Protein AF-A0A431UZ86-F1 (afdb_monomer)

Radius of gyration: 29.63 Å; Cα contacts (8 Å, |Δi|>4): 91; chains: 1; bounding box: 85×75×50 Å

InterPro domains:
  IPR046634 Protein of unknown function DUF6746 [PF20531] (7-120)

Solvent-accessible surface area (backbone atoms only — not comparable to full-atom values): 7150 Å² total; per-residue (Å²): 140,84,84,84,82,79,84,81,82,80,80,79,82,79,79,72,82,77,79,76,70,91,75,66,74,84,81,73,79,36,58,86,32,94,44,57,57,49,8,43,51,47,33,52,55,42,49,50,55,50,52,62,58,63,75,56,85,76,48,77,66,51,53,53,48,51,56,48,40,47,35,20,36,52,38,10,51,53,35,42,52,55,50,49,56,52,40,52,53,31,46,46,45,22,52,56,16,57,77,68,69,36,65,62,49,25,49,57,28,44,54,53,31,52,62,73,46,45,58,82,73,116

Foldseek 3Di:
DDDDDDDPPDDDDPPDPDPDDPPPPDDAQADADPALLSLLVLLVVLVVVLVVCVPDDHDPVSVVVNSNSVNNNVNSVVRNVVLVVVLVVLVVQLVVCVVVVNPVSNVVSVVVSCVSCVSVVD

pLDDT: mean 87.63, std 18.11, range [41.5, 98.94]

Nearest PDB structures (foldseek):
  2dnx-assembly1_A  TM=3.200E-01  e=2.812E+00  Homo sapiens

Mean predicted aligned error: 10.45 Å

Structure (mmCIF, N/CA/C/O backbone):
data_AF-A0A431UZ86-F1
#
_entry.id   AF-A0A431UZ86-F1
#
loop_
_atom_site.group_PDB
_atom_site.id
_atom_site.type_symbol
_atom_site.label_atom_id
_atom_site.label_alt_id
_atom_site.label_comp_id
_atom_site.label_asym_id
_atom_site.label_entity_id
_atom_site.label_seq_id
_atom_site.pdbx_PDB_ins_code
_atom_site.Cartn_x
_atom_site.Cartn_y
_atom_site.Cartn_z
_atom_site.occupancy
_atom_site.B_iso_or_equiv
_atom_site.auth_seq_id
_atom_site.auth_comp_id
_atom_site.auth_asym_id
_atom_site.auth_atom_id
_atom_site.pdbx_PDB_model_num
ATOM 1 N N . MET A 1 1 ? 66.664 60.896 -10.776 1.00 41.50 1 MET A N 1
ATOM 2 C CA . MET A 1 1 ? 65.398 60.287 -10.315 1.00 41.50 1 MET A CA 1
ATOM 3 C C . MET A 1 1 ? 65.069 59.148 -11.263 1.00 41.50 1 MET A C 1
ATOM 5 O O . MET A 1 1 ? 64.779 59.420 -12.417 1.00 41.50 1 MET A O 1
ATOM 9 N N . ILE A 1 2 ? 65.228 57.896 -10.829 1.00 46.00 2 ILE A N 1
ATOM 10 C CA . ILE A 1 2 ? 64.882 56.708 -11.625 1.00 46.00 2 ILE A CA 1
ATOM 11 C C . ILE A 1 2 ? 63.628 56.114 -10.983 1.00 46.00 2 ILE A C 1
ATOM 13 O O . ILE A 1 2 ? 63.666 55.666 -9.838 1.00 46.00 2 ILE A O 1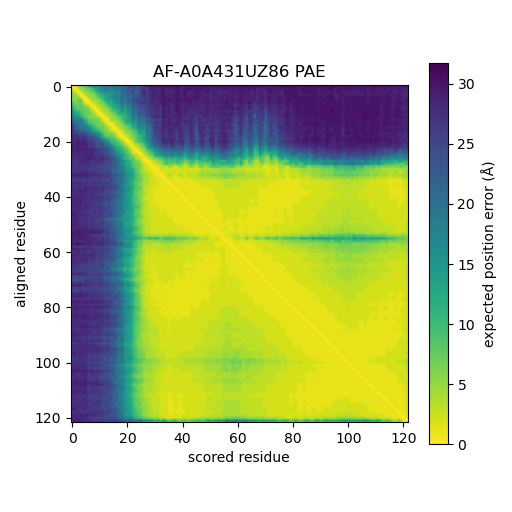
ATOM 17 N N . GLN A 1 3 ? 62.514 56.203 -11.705 1.00 45.75 3 GLN A N 1
ATOM 18 C CA . GLN A 1 3 ? 61.190 55.738 -11.303 1.00 45.75 3 GLN A CA 1
ATOM 19 C C . GLN A 1 3 ? 61.196 54.200 -11.230 1.00 45.75 3 GLN A C 1
ATOM 21 O O . GLN A 1 3 ? 61.392 53.533 -12.245 1.00 45.75 3 GLN A O 1
ATOM 26 N N . ARG A 1 4 ? 60.992 53.619 -10.042 1.00 50.22 4 ARG A N 1
ATOM 27 C CA . ARG A 1 4 ? 60.731 52.178 -9.895 1.00 50.22 4 ARG A CA 1
ATOM 28 C C . ARG A 1 4 ? 59.277 51.907 -10.284 1.00 50.22 4 ARG A C 1
ATOM 30 O O . ARG A 1 4 ? 58.375 52.301 -9.552 1.00 50.22 4 ARG A O 1
ATOM 37 N N . LEU A 1 5 ? 59.052 51.245 -11.417 1.00 49.16 5 LEU A N 1
ATOM 38 C CA . LEU A 1 5 ? 57.744 50.698 -11.783 1.00 49.16 5 LEU A CA 1
ATOM 39 C C . LEU A 1 5 ? 57.675 49.243 -11.305 1.00 49.16 5 LEU A C 1
ATOM 41 O O . LEU A 1 5 ? 58.409 48.384 -11.787 1.00 49.16 5 LEU A O 1
ATOM 45 N N . LEU A 1 6 ? 56.820 48.995 -10.315 1.00 56.94 6 LEU A N 1
ATOM 46 C CA . LEU A 1 6 ? 56.446 47.670 -9.827 1.00 56.94 6 LEU A CA 1
ATOM 47 C C . LEU A 1 6 ? 55.323 47.134 -10.740 1.00 56.94 6 LEU A C 1
ATOM 49 O O . LEU A 1 6 ? 54.310 47.826 -10.863 1.00 56.94 6 LEU A O 1
ATOM 53 N N . PRO A 1 7 ? 55.431 45.956 -11.382 1.00 54.75 7 PRO A N 1
ATOM 54 C CA . PRO A 1 7 ? 54.290 45.388 -12.081 1.00 54.75 7 PRO A CA 1
ATOM 55 C C . PRO A 1 7 ? 53.371 44.709 -11.059 1.00 54.75 7 PRO A C 1
ATOM 57 O O . PRO A 1 7 ? 53.726 43.707 -10.439 1.00 54.75 7 PRO A O 1
ATOM 60 N N . LEU A 1 8 ? 52.183 45.283 -10.872 1.00 53.69 8 LEU A N 1
ATOM 61 C CA . LEU A 1 8 ? 51.065 44.651 -10.180 1.00 53.69 8 LEU A CA 1
ATOM 62 C C . LEU A 1 8 ? 50.516 43.550 -11.103 1.00 53.69 8 LEU A C 1
ATOM 64 O O . LEU A 1 8 ? 49.862 43.841 -12.103 1.00 53.69 8 LEU A O 1
ATOM 68 N N . LEU A 1 9 ? 50.833 42.289 -10.809 1.00 52.12 9 LEU A N 1
ATOM 69 C CA . LEU A 1 9 ? 50.309 41.136 -11.540 1.00 52.12 9 LEU A CA 1
ATOM 70 C C . LEU A 1 9 ? 48.864 40.876 -11.076 1.00 52.12 9 LEU A C 1
ATOM 72 O O . LEU A 1 9 ? 48.639 40.236 -10.051 1.00 52.12 9 LEU A O 1
ATOM 76 N N . LEU A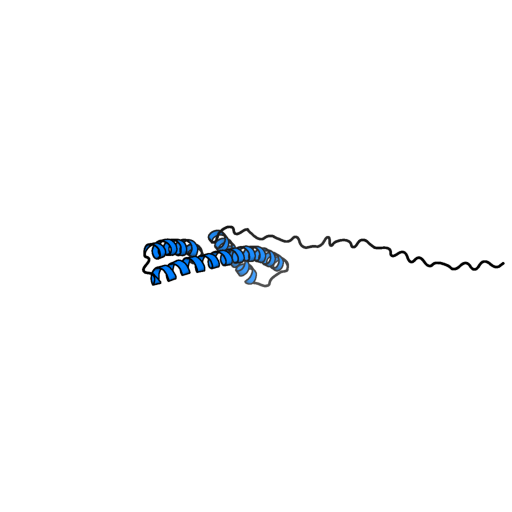 1 10 ? 47.881 41.414 -11.799 1.00 56.62 10 LEU A N 1
ATOM 77 C CA . LEU A 1 10 ? 46.464 41.131 -11.572 1.00 56.62 10 LEU A CA 1
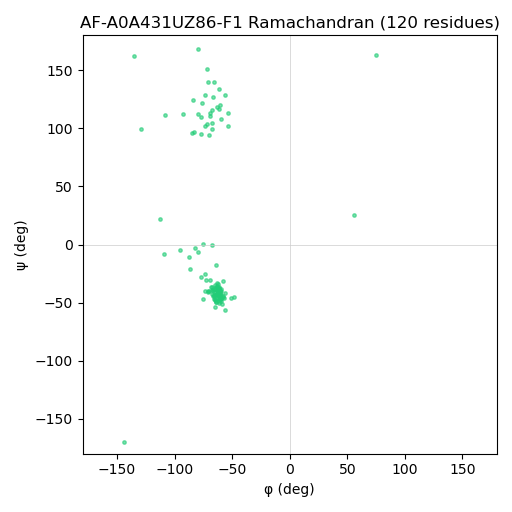ATOM 78 C C . LEU A 1 10 ? 46.092 39.848 -12.332 1.00 56.62 10 LEU A C 1
ATOM 80 O O . LEU A 1 10 ? 45.836 39.881 -13.534 1.00 56.62 10 LEU A O 1
ATOM 84 N N . AL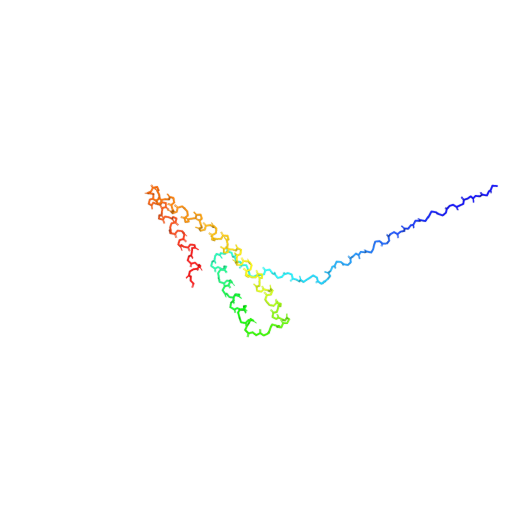A A 1 11 ? 46.105 38.707 -11.642 1.00 57.50 11 ALA A N 1
ATOM 85 C CA . ALA A 1 11 ? 45.601 37.449 -12.185 1.00 57.50 11 ALA A CA 1
ATOM 86 C C . ALA A 1 11 ? 44.064 37.492 -12.214 1.00 57.50 11 ALA A C 1
ATOM 88 O O . ALA A 1 11 ? 43.407 37.346 -11.184 1.00 57.50 11 ALA A O 1
ATOM 89 N N . GLY A 1 12 ? 43.491 37.734 -13.393 1.00 55.66 12 GLY A N 1
ATOM 90 C CA . GLY A 1 12 ? 42.059 37.575 -13.626 1.00 55.66 12 GLY A CA 1
ATOM 91 C C . GLY A 1 12 ? 41.688 36.094 -13.585 1.00 55.66 12 GLY A C 1
ATOM 92 O O . GLY A 1 12 ? 42.070 35.338 -14.475 1.00 55.66 12 GLY A O 1
ATOM 93 N N . LEU A 1 13 ? 40.948 35.679 -12.556 1.00 58.50 13 LEU A N 1
ATOM 94 C CA . LEU A 1 13 ? 40.232 34.407 -12.566 1.00 58.50 13 LEU A CA 1
ATOM 95 C C . LEU A 1 13 ? 39.120 34.500 -13.615 1.00 58.50 13 LEU A C 1
ATOM 97 O O . LEU A 1 13 ? 38.102 35.157 -13.407 1.00 58.50 13 LEU A O 1
ATOM 101 N N . LEU A 1 14 ? 39.337 33.859 -14.760 1.00 55.19 14 LEU A N 1
ATOM 102 C CA . LEU A 1 14 ? 38.281 33.554 -15.716 1.00 55.19 14 LEU A CA 1
ATOM 103 C C . LEU A 1 14 ? 37.390 32.475 -15.089 1.00 55.19 14 LEU A C 1
ATOM 105 O O . LEU A 1 14 ? 37.700 31.289 -15.163 1.00 55.19 14 LEU A O 1
ATOM 109 N N . SER A 1 15 ? 36.304 32.887 -14.438 1.00 59.03 15 SER A N 1
ATOM 110 C CA . SER A 1 15 ? 35.233 31.977 -14.033 1.00 59.03 15 SER A CA 1
ATOM 111 C C . SER A 1 15 ? 34.536 31.462 -15.291 1.00 59.03 15 SER A C 1
ATOM 113 O O . SER A 1 15 ? 33.724 32.165 -15.890 1.00 59.03 15 SER A O 1
ATOM 115 N N . THR A 1 16 ? 34.875 30.251 -15.727 1.00 60.62 16 THR A N 1
ATOM 116 C CA . THR A 1 16 ? 34.104 29.552 -16.757 1.00 60.62 16 THR A CA 1
ATOM 117 C C . THR A 1 16 ? 32.731 29.210 -16.176 1.00 60.62 16 THR A C 1
ATOM 119 O O . THR A 1 16 ? 32.691 28.597 -15.105 1.00 60.62 16 THR A O 1
ATOM 122 N N . PRO A 1 17 ? 31.607 29.575 -16.821 1.00 56.97 17 PRO A N 1
ATOM 123 C CA . PRO A 1 17 ? 30.315 29.052 -16.408 1.00 56.97 17 PRO A CA 1
ATOM 124 C C . PRO A 1 17 ? 30.361 27.531 -16.567 1.00 56.97 17 PRO A C 1
ATOM 126 O O . PRO A 1 17 ? 30.635 27.022 -17.653 1.00 56.97 17 PRO A O 1
ATOM 129 N N . ALA A 1 18 ? 30.165 26.812 -15.464 1.00 55.00 18 ALA A N 1
ATOM 130 C CA . ALA A 1 18 ? 29.920 25.383 -15.513 1.00 55.00 18 ALA A CA 1
ATOM 131 C C . ALA A 1 18 ? 28.628 25.178 -16.313 1.00 55.00 18 ALA A C 1
ATOM 133 O O . ALA A 1 18 ? 27.575 25.687 -15.926 1.00 55.00 18 ALA A O 1
ATOM 134 N N . LEU A 1 19 ? 28.734 24.498 -17.454 1.00 53.66 19 LEU A N 1
ATOM 135 C CA . LEU A 1 19 ? 27.584 23.990 -18.188 1.00 53.66 19 LEU A CA 1
ATOM 136 C C . LEU A 1 19 ? 26.862 23.032 -17.236 1.00 53.66 19 LEU A C 1
ATOM 138 O O . LEU A 1 19 ? 27.408 21.988 -16.881 1.00 53.66 19 LEU A O 1
ATOM 142 N N . ALA A 1 20 ? 25.700 23.451 -16.738 1.00 54.09 20 ALA A N 1
ATOM 143 C CA . ALA A 1 20 ? 24.813 22.571 -16.000 1.00 54.09 20 ALA A CA 1
ATOM 144 C C . ALA A 1 20 ? 24.382 21.438 -16.940 1.00 54.09 20 ALA A C 1
ATOM 146 O O . ALA A 1 20 ? 24.082 21.668 -18.108 1.00 54.09 20 ALA A O 1
ATOM 147 N N . ASP A 1 21 ? 24.452 20.231 -16.403 1.00 48.97 21 ASP A N 1
ATOM 148 C CA . ASP A 1 21 ? 24.356 18.937 -17.061 1.00 48.97 21 ASP A CA 1
ATOM 149 C C . ASP A 1 21 ? 23.088 18.780 -17.925 1.00 48.97 21 ASP A C 1
ATOM 151 O O . ASP A 1 21 ? 21.999 18.532 -17.413 1.00 48.97 21 ASP A O 1
ATOM 155 N N . GLU A 1 22 ? 23.228 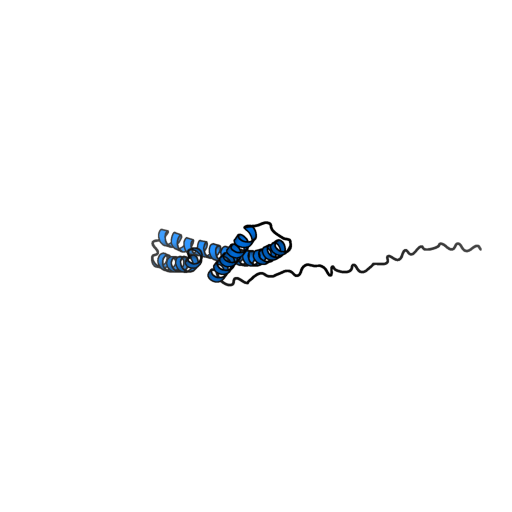18.906 -19.249 1.00 50.78 22 GLU A N 1
ATOM 156 C CA . GLU A 1 22 ? 22.174 18.609 -20.236 1.00 50.78 22 GLU A CA 1
ATOM 157 C C . GLU A 1 22 ? 21.828 17.103 -20.307 1.00 50.78 22 GLU A C 1
ATOM 159 O O . GLU A 1 22 ? 20.944 16.718 -21.068 1.00 50.78 22 GLU A O 1
ATOM 164 N N . ASN A 1 23 ? 22.495 16.247 -19.515 1.00 52.31 23 ASN A N 1
ATOM 165 C CA . ASN A 1 23 ? 22.258 14.802 -19.451 1.00 52.31 23 ASN A CA 1
ATOM 166 C C . ASN A 1 23 ? 21.670 14.343 -18.113 1.00 52.31 23 ASN A C 1
ATOM 168 O O . ASN A 1 23 ? 21.811 13.166 -17.774 1.00 52.31 23 ASN A O 1
ATOM 172 N N . GLN A 1 24 ? 21.028 15.222 -17.333 1.00 53.44 24 GLN A N 1
ATOM 173 C CA . GLN A 1 24 ? 20.289 14.734 -16.173 1.00 53.44 24 GLN A CA 1
ATOM 174 C C . GLN A 1 24 ? 19.151 13.828 -16.677 1.00 53.44 24 GLN A C 1
ATOM 176 O O . GLN A 1 24 ? 18.306 14.305 -17.439 1.00 53.44 24 GLN A O 1
ATOM 181 N N . PRO A 1 25 ? 19.132 12.531 -16.316 1.00 58.94 25 PRO A N 1
ATOM 182 C CA . PRO A 1 25 ? 18.069 11.635 -16.745 1.00 58.94 25 PRO A CA 1
ATOM 183 C C . PRO A 1 25 ? 16.724 12.218 -16.308 1.00 58.94 25 PRO A C 1
ATOM 185 O O . PRO A 1 25 ? 16.568 12.592 -15.145 1.00 58.94 25 PRO A O 1
ATOM 188 N N . GLU A 1 26 ? 15.770 12.324 -17.234 1.00 62.81 26 GLU A N 1
ATOM 189 C CA . GLU A 1 26 ? 14.400 12.729 -16.914 1.00 62.81 26 GLU A CA 1
ATOM 190 C C . GLU A 1 26 ? 13.865 11.810 -15.804 1.00 62.81 26 GLU A C 1
ATOM 192 O O . GLU A 1 26 ? 13.709 10.603 -16.001 1.00 62.81 26 GLU A O 1
ATOM 197 N N . HIS A 1 27 ? 13.624 12.364 -14.614 1.00 72.25 27 HIS A N 1
ATOM 198 C CA . HIS A 1 27 ? 13.096 11.597 -13.491 1.00 72.25 27 HIS A CA 1
ATOM 199 C C . HIS A 1 27 ? 11.647 11.197 -13.783 1.00 72.25 27 HIS A C 1
ATOM 201 O O . HIS A 1 27 ? 10.747 12.037 -13.832 1.00 72.25 27 HIS A O 1
ATOM 207 N N . PHE A 1 28 ? 11.409 9.899 -13.956 1.00 79.50 28 PHE A N 1
ATOM 208 C CA . PHE A 1 28 ? 10.060 9.357 -14.050 1.00 79.50 28 PHE A CA 1
ATOM 209 C C . PHE A 1 28 ? 9.368 9.423 -12.678 1.00 79.50 28 PHE A C 1
ATOM 211 O O . PHE A 1 28 ? 9.995 9.177 -11.656 1.00 79.50 28 PHE A O 1
ATOM 218 N N . SER A 1 29 ? 8.078 9.769 -12.629 1.00 85.44 29 SER A N 1
ATOM 219 C CA . SER A 1 29 ? 7.366 9.978 -11.351 1.00 85.44 29 SER A CA 1
ATOM 220 C C . SER A 1 29 ? 6.585 8.763 -10.833 1.00 85.44 29 SER A C 1
ATOM 222 O O . SER A 1 29 ? 6.037 8.837 -9.738 1.00 85.44 29 SER A O 1
ATOM 224 N N . GLY A 1 30 ? 6.504 7.660 -11.585 1.00 88.69 30 GLY A N 1
ATOM 225 C CA . GLY A 1 30 ? 5.657 6.516 -11.216 1.00 88.69 30 GLY A CA 1
ATOM 226 C C . GLY A 1 30 ? 4.162 6.763 -11.453 1.00 88.69 30 GLY A C 1
ATOM 227 O O . GLY A 1 30 ? 3.722 7.906 -11.601 1.00 88.69 30 GLY A O 1
ATOM 228 N N . LYS A 1 31 ? 3.345 5.699 -11.478 1.00 92.75 31 LYS A N 1
ATOM 229 C CA . LYS A 1 31 ? 1.882 5.864 -11.357 1.00 92.75 31 LYS A CA 1
ATOM 230 C C . LYS A 1 31 ? 1.555 6.409 -9.950 1.00 92.75 31 LYS A C 1
ATOM 232 O O . LYS A 1 31 ? 2.190 5.983 -8.981 1.00 92.75 31 LYS A O 1
ATOM 237 N N . PRO A 1 32 ? 0.601 7.345 -9.802 1.00 93.19 32 PRO A N 1
ATOM 238 C CA . PRO A 1 32 ? 0.147 7.791 -8.487 1.00 93.19 32 PRO A CA 1
ATOM 239 C C . PRO A 1 32 ? -0.698 6.708 -7.797 1.00 93.19 32 PRO A C 1
ATOM 241 O O . PRO A 1 32 ? -1.393 5.945 -8.465 1.00 93.19 32 PRO A O 1
ATOM 244 N N . ALA A 1 33 ? -0.675 6.681 -6.463 1.00 94.88 33 ALA A N 1
ATOM 245 C CA . ALA A 1 33 ? -1.527 5.831 -5.630 1.00 94.88 33 ALA A CA 1
ATOM 246 C C . ALA A 1 33 ? -2.211 6.688 -4.549 1.00 94.88 33 ALA A C 1
ATOM 248 O O . ALA A 1 33 ? -1.592 7.073 -3.552 1.00 94.88 33 ALA A O 1
ATOM 249 N N . GLY A 1 34 ? -3.471 7.062 -4.779 1.00 94.50 34 GLY A N 1
ATOM 250 C CA . GLY A 1 34 ? -4.248 7.927 -3.889 1.00 94.50 34 GLY A CA 1
ATOM 251 C C . GLY A 1 34 ? -4.974 7.174 -2.777 1.00 94.50 34 GLY A C 1
ATOM 252 O O . GLY A 1 34 ? -5.287 7.776 -1.755 1.00 94.50 34 GLY A O 1
ATOM 253 N N . THR A 1 35 ? -5.204 5.874 -2.961 1.00 97.06 35 THR A N 1
ATOM 254 C CA . THR A 1 35 ? -5.914 4.995 -2.019 1.00 97.06 35 THR A CA 1
ATOM 255 C C . THR A 1 35 ? -5.185 3.663 -1.847 1.00 97.06 35 THR A C 1
ATOM 257 O O . THR A 1 35 ? -4.395 3.280 -2.714 1.00 97.06 35 THR A O 1
ATOM 260 N N . MET A 1 36 ? -5.486 2.918 -0.775 1.00 97.56 36 MET A N 1
ATOM 261 C CA . MET A 1 36 ? -5.000 1.540 -0.601 1.00 97.56 36 MET A CA 1
ATOM 262 C C . MET A 1 36 ? -5.282 0.654 -1.829 1.00 97.56 36 MET A C 1
ATOM 264 O O . MET A 1 36 ? -4.384 -0.034 -2.303 1.00 97.56 36 MET A O 1
ATOM 268 N N . SER A 1 37 ? -6.501 0.690 -2.382 1.00 97.56 37 SER A N 1
ATOM 269 C CA . SER A 1 37 ? -6.876 -0.159 -3.525 1.00 97.56 37 SER A CA 1
ATOM 270 C C . SER A 1 37 ? -6.071 0.171 -4.786 1.00 97.56 37 SER A C 1
ATOM 272 O O . SER A 1 37 ? -5.556 -0.733 -5.440 1.00 97.56 37 SER A O 1
ATOM 274 N N . GLU A 1 38 ? -5.876 1.459 -5.087 1.00 98.00 38 GLU A N 1
ATOM 275 C CA . GLU A 1 38 ? -5.002 1.880 -6.190 1.00 98.00 38 GLU A CA 1
ATOM 276 C C . GLU A 1 38 ? -3.545 1.472 -5.950 1.00 98.00 38 GLU A C 1
ATOM 278 O O . GLU A 1 38 ? -2.856 1.067 -6.883 1.00 98.00 38 GLU A O 1
ATOM 283 N N . ALA A 1 39 ? -3.063 1.567 -4.709 1.00 98.19 39 ALA A N 1
ATOM 284 C CA . ALA A 1 39 ? -1.702 1.184 -4.362 1.00 98.19 39 ALA A CA 1
ATOM 285 C C . ALA A 1 39 ? -1.463 -0.316 -4.558 1.00 98.19 39 ALA A C 1
ATOM 287 O O . ALA A 1 39 ? -0.487 -0.697 -5.201 1.00 98.19 39 ALA A O 1
ATOM 288 N N . VAL A 1 40 ? -2.370 -1.162 -4.063 1.00 98.25 40 VAL A N 1
ATOM 289 C CA . VAL A 1 40 ? -2.287 -2.616 -4.242 1.00 98.25 40 VAL A CA 1
ATOM 290 C C . VAL A 1 40 ? -2.389 -2.988 -5.719 1.00 98.25 40 VAL A C 1
ATOM 292 O O . VAL A 1 40 ? -1.568 -3.771 -6.194 1.00 98.25 40 VAL A O 1
ATOM 295 N N . ALA A 1 41 ? -3.311 -2.382 -6.472 1.00 97.81 41 ALA A N 1
ATOM 296 C CA . ALA A 1 41 ? -3.429 -2.616 -7.910 1.00 97.81 41 ALA A CA 1
ATOM 297 C C . ALA A 1 41 ? -2.140 -2.234 -8.659 1.00 97.81 41 ALA A C 1
ATOM 299 O O . ALA A 1 41 ? -1.591 -3.049 -9.400 1.00 97.81 41 ALA A O 1
ATOM 300 N N . ASN A 1 42 ? -1.599 -1.038 -8.401 1.00 97.88 42 ASN A N 1
ATOM 301 C CA . ASN A 1 42 ? -0.346 -0.578 -9.001 1.00 97.88 42 ASN A CA 1
ATOM 302 C C . ASN A 1 42 ? 0.831 -1.502 -8.656 1.00 97.88 42 ASN A C 1
ATOM 304 O O . ASN A 1 42 ? 1.640 -1.808 -9.532 1.00 97.88 42 ASN A O 1
ATOM 308 N N . ALA A 1 43 ? 0.941 -1.937 -7.396 1.00 97.62 43 ALA A N 1
ATOM 309 C CA . ALA A 1 43 ? 1.986 -2.859 -6.963 1.00 97.62 43 ALA A CA 1
ATOM 310 C C . ALA A 1 43 ? 1.830 -4.232 -7.626 1.00 97.62 43 ALA A C 1
ATOM 312 O O . ALA A 1 43 ? 2.817 -4.798 -8.083 1.00 97.62 43 ALA A O 1
ATOM 313 N N . SER A 1 44 ? 0.607 -4.759 -7.708 1.00 97.81 44 SER A N 1
ATOM 314 C CA 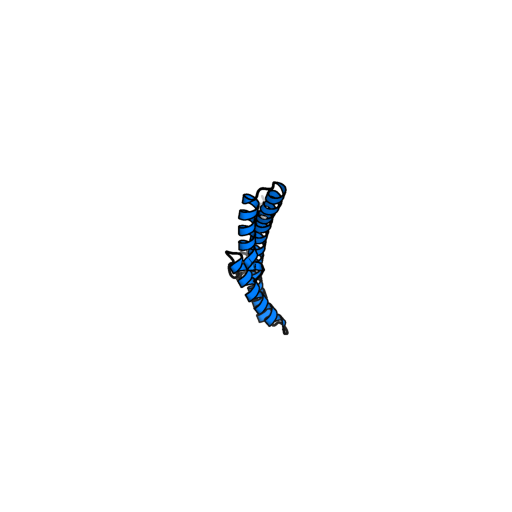. SER A 1 44 ? 0.323 -6.046 -8.344 1.00 97.81 44 SER A CA 1
ATOM 315 C C . SER A 1 44 ? 0.688 -6.034 -9.829 1.00 97.81 44 SER A C 1
ATOM 317 O O . SER A 1 44 ? 1.413 -6.919 -10.280 1.00 97.81 44 SER A O 1
ATOM 319 N N . GLU A 1 45 ? 0.235 -5.024 -10.579 1.00 97.94 45 GLU A N 1
ATOM 320 C CA . GLU A 1 45 ? 0.567 -4.861 -12.002 1.00 97.94 45 GLU A CA 1
ATOM 321 C C . GLU A 1 45 ? 2.083 -4.743 -12.208 1.00 97.94 45 GLU A C 1
ATOM 323 O O . GLU A 1 45 ? 2.670 -5.500 -12.980 1.00 97.94 45 GLU A O 1
ATOM 328 N N . ALA A 1 46 ? 2.742 -3.850 -11.461 1.00 97.62 46 ALA A N 1
ATOM 329 C CA . ALA A 1 46 ? 4.178 -3.629 -11.601 1.00 97.62 46 ALA A CA 1
ATOM 330 C C . ALA A 1 46 ? 5.011 -4.860 -11.203 1.00 97.62 46 ALA A C 1
ATOM 332 O O . ALA A 1 46 ? 6.037 -5.127 -11.824 1.00 97.62 46 ALA A O 1
ATOM 333 N N . ASN A 1 47 ? 4.575 -5.629 -10.200 1.00 98.00 47 ASN A N 1
ATOM 334 C CA . ASN A 1 47 ? 5.236 -6.875 -9.808 1.00 98.00 47 ASN A CA 1
ATOM 335 C C . ASN A 1 47 ? 5.097 -7.963 -10.875 1.00 98.00 47 ASN A C 1
ATOM 337 O O . ASN A 1 47 ? 6.037 -8.732 -11.067 1.00 98.00 47 ASN A O 1
ATOM 341 N N . GLN A 1 48 ? 3.954 -8.037 -11.565 1.00 98.25 48 GLN A N 1
ATOM 342 C CA . GLN A 1 48 ? 3.793 -8.958 -12.686 1.00 98.25 48 GLN A CA 1
ATOM 343 C C . GLN A 1 48 ? 4.760 -8.595 -13.821 1.00 98.25 48 GLN A C 1
ATOM 345 O O . GLN A 1 48 ? 5.506 -9.458 -14.277 1.00 98.25 48 GLN A O 1
ATOM 350 N N . GLU A 1 49 ? 4.801 -7.322 -14.221 1.00 97.81 49 GLU A N 1
ATOM 351 C CA . GLU A 1 49 ? 5.714 -6.844 -15.268 1.00 97.81 49 GLU A CA 1
ATOM 352 C C . GLU A 1 49 ? 7.186 -7.060 -14.875 1.00 97.81 49 GLU A C 1
ATOM 354 O O . GLU A 1 49 ? 7.986 -7.546 -15.674 1.00 97.81 49 GLU A O 1
ATOM 359 N N . LEU A 1 50 ? 7.545 -6.785 -13.616 1.00 98.38 50 LEU A N 1
ATOM 360 C CA . LEU A 1 50 ? 8.882 -7.065 -13.096 1.00 98.38 50 LEU A CA 1
ATOM 361 C C . LEU A 1 50 ? 9.213 -8.562 -13.172 1.00 98.38 50 LEU A C 1
ATOM 363 O O . LEU A 1 50 ? 10.314 -8.918 -13.580 1.00 98.38 50 LEU A O 1
ATOM 367 N N . ALA A 1 51 ? 8.288 -9.441 -12.784 1.00 98.31 51 ALA A N 1
ATOM 368 C CA . ALA A 1 51 ? 8.510 -10.883 -12.832 1.00 98.31 51 ALA A CA 1
ATOM 369 C C . ALA A 1 51 ? 8.739 -11.382 -14.268 1.00 98.31 51 ALA A C 1
ATOM 371 O O . ALA A 1 51 ? 9.612 -12.220 -14.480 1.00 98.31 51 ALA A O 1
ATOM 372 N N . GLU A 1 52 ? 8.003 -10.842 -15.241 1.00 97.94 52 GLU A N 1
ATOM 373 C CA . GLU A 1 52 ? 8.178 -11.154 -16.664 1.00 97.94 52 GLU A CA 1
ATOM 374 C C . GLU A 1 52 ? 9.559 -10.714 -17.178 1.00 97.94 52 GLU A C 1
ATOM 376 O O . GLU A 1 52 ? 10.237 -11.492 -17.850 1.00 97.94 52 GLU A O 1
ATOM 381 N N . LEU A 1 53 ? 10.021 -9.512 -16.811 1.00 97.88 53 LEU A N 1
ATOM 382 C CA . LEU A 1 53 ? 11.360 -9.023 -17.174 1.00 97.88 53 LEU A CA 1
ATOM 383 C C . LEU A 1 53 ? 12.481 -9.887 -16.575 1.00 97.88 53 LEU A C 1
ATOM 385 O O . LEU A 1 53 ? 13.533 -10.061 -17.189 1.00 97.88 53 LEU A O 1
ATOM 389 N N . LEU A 1 54 ? 12.265 -10.443 -15.382 1.00 97.94 54 LEU A N 1
ATOM 390 C CA . LEU A 1 54 ? 13.254 -11.258 -14.673 1.00 97.94 54 LEU A CA 1
ATOM 391 C C . LEU A 1 54 ? 13.349 -12.715 -15.165 1.00 97.94 54 LEU A C 1
ATOM 393 O O . LEU A 1 54 ? 14.254 -13.426 -14.725 1.00 97.94 54 LEU A O 1
ATOM 397 N N . ASP A 1 55 ? 12.473 -13.173 -16.066 1.00 96.25 55 ASP A N 1
ATOM 398 C CA . ASP A 1 55 ? 12.488 -14.552 -16.597 1.00 96.25 55 ASP A CA 1
ATOM 399 C C . ASP A 1 55 ? 13.619 -14.801 -17.630 1.00 96.25 55 ASP A C 1
ATOM 401 O O . ASP A 1 55 ? 13.785 -15.909 -18.143 1.00 96.25 55 ASP A O 1
ATOM 405 N N . GLY A 1 56 ? 14.445 -13.789 -17.928 1.00 90.44 56 GLY A N 1
ATOM 406 C CA . GLY A 1 56 ? 15.538 -13.860 -18.903 1.00 90.44 56 GLY A CA 1
ATOM 407 C C . GLY A 1 56 ? 16.793 -13.063 -18.525 1.00 90.44 56 GLY A C 1
ATOM 408 O O . GLY A 1 56 ? 16.959 -12.593 -17.402 1.00 90.44 56 GLY A O 1
ATOM 409 N N . GLU A 1 57 ? 17.718 -12.927 -19.480 1.00 96.81 57 GLU A N 1
ATOM 410 C CA . GLU A 1 57 ? 18.839 -11.988 -19.347 1.00 96.81 57 GLU A CA 1
ATOM 411 C C . GLU A 1 57 ? 18.331 -10.554 -19.540 1.00 96.81 57 GLU A C 1
ATOM 413 O O . GLU A 1 57 ? 17.684 -10.260 -20.543 1.00 96.81 57 GLU A O 1
ATOM 418 N N . LEU A 1 58 ? 18.656 -9.661 -18.602 1.00 98.00 58 LEU A N 1
ATOM 419 C CA . LEU A 1 58 ? 18.254 -8.257 -18.673 1.00 98.00 58 LEU A CA 1
ATOM 420 C C . LEU A 1 58 ? 19.121 -7.500 -19.682 1.00 98.00 58 LEU A C 1
ATOM 422 O O . LEU A 1 58 ? 20.344 -7.416 -19.537 1.00 98.00 58 LEU A O 1
ATOM 42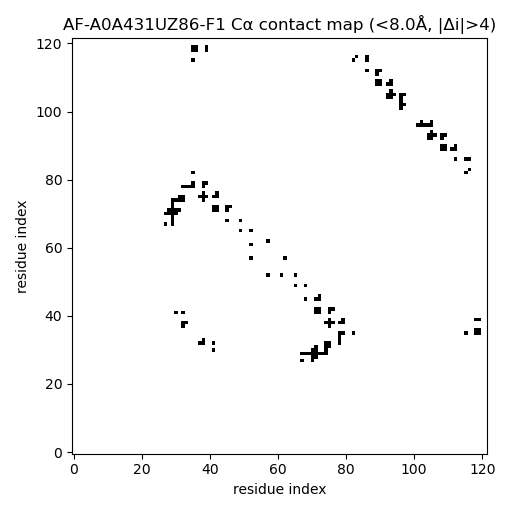6 N N . SER A 1 59 ? 18.477 -6.912 -20.681 1.00 97.81 59 SER A N 1
ATOM 427 C CA . SER A 1 59 ? 19.082 -5.931 -21.575 1.00 97.81 59 SER A CA 1
ATOM 428 C C . SER A 1 59 ? 19.140 -4.538 -20.933 1.00 97.81 59 SER A C 1
ATOM 430 O O . SER A 1 59 ? 18.473 -4.258 -19.937 1.00 97.81 59 SER A O 1
ATOM 432 N N . ASP A 1 60 ? 19.884 -3.610 -21.544 1.00 97.44 60 ASP A N 1
ATOM 433 C CA . ASP A 1 60 ? 19.898 -2.201 -21.117 1.00 97.44 60 ASP A CA 1
ATOM 434 C C . ASP A 1 60 ? 18.495 -1.561 -21.147 1.00 97.44 60 ASP A C 1
ATOM 436 O O . ASP A 1 60 ? 18.185 -0.689 -20.335 1.00 97.44 60 ASP A O 1
ATOM 440 N N . ALA A 1 61 ? 17.630 -2.002 -22.069 1.00 95.12 61 ALA A N 1
ATOM 441 C CA . ALA A 1 61 ? 16.248 -1.539 -22.147 1.00 95.12 61 ALA A CA 1
ATOM 442 C C . ALA A 1 61 ? 15.407 -2.073 -20.978 1.00 95.12 61 ALA A C 1
ATOM 444 O O . ALA A 1 61 ? 14.633 -1.316 -20.393 1.00 95.12 61 ALA A O 1
ATOM 445 N N . ASP A 1 62 ? 15.612 -3.333 -20.589 1.00 97.75 62 ASP A N 1
ATOM 446 C CA . ASP A 1 62 ? 14.925 -3.926 -19.438 1.00 97.75 62 ASP A CA 1
ATOM 447 C C . ASP A 1 62 ? 15.340 -3.222 -18.144 1.00 97.75 62 ASP A C 1
ATOM 449 O O . ASP A 1 62 ? 14.498 -2.927 -17.303 1.00 97.75 62 ASP A O 1
ATOM 453 N N . MET A 1 63 ? 16.617 -2.850 -18.010 1.00 97.56 63 MET A N 1
ATOM 454 C CA . MET A 1 63 ? 17.093 -2.057 -16.870 1.00 97.56 63 MET A CA 1
ATOM 455 C C . MET A 1 63 ? 16.391 -0.694 -16.769 1.00 97.56 63 MET A C 1
ATOM 457 O O . MET A 1 63 ? 16.058 -0.253 -15.666 1.00 97.56 63 MET A O 1
ATOM 461 N N . ALA A 1 64 ? 16.148 -0.029 -17.903 1.00 94.38 64 ALA A N 1
ATOM 462 C CA . ALA A 1 64 ? 15.407 1.228 -17.933 1.00 94.38 64 ALA A CA 1
ATOM 463 C C . ALA A 1 64 ? 13.931 1.033 -17.548 1.00 94.38 64 ALA A C 1
ATOM 465 O O . ALA A 1 64 ? 13.384 1.855 -16.810 1.00 94.38 64 ALA A O 1
ATOM 466 N N . GLU A 1 65 ? 13.298 -0.060 -17.983 1.00 95.62 65 GLU A N 1
ATOM 467 C CA . GLU A 1 65 ? 11.911 -0.344 -17.603 1.00 95.62 65 GLU A CA 1
ATOM 468 C C . GLU A 1 65 ? 11.792 -0.736 -16.128 1.00 95.62 65 GLU A C 1
ATOM 470 O O . GLU A 1 65 ? 10.928 -0.206 -15.434 1.00 95.62 65 GLU A O 1
ATOM 475 N N . VAL A 1 66 ? 12.711 -1.545 -15.593 1.00 97.06 66 VAL A N 1
ATOM 476 C CA . VAL A 1 66 ? 12.773 -1.856 -14.154 1.00 97.06 66 VAL A CA 1
ATOM 477 C C . VAL A 1 66 ? 12.883 -0.577 -13.319 1.00 97.06 66 VAL A C 1
ATOM 479 O O . VAL A 1 66 ? 12.190 -0.443 -12.312 1.00 97.06 66 VAL A O 1
ATOM 482 N N . HIS A 1 67 ? 13.695 0.397 -13.744 1.00 95.62 67 HIS A N 1
ATOM 483 C CA . HIS A 1 67 ? 13.783 1.700 -13.076 1.00 95.62 67 HIS A CA 1
ATOM 484 C C . HIS A 1 67 ? 12.456 2.480 -13.118 1.00 95.62 67 HIS A C 1
ATOM 486 O O . HIS A 1 67 ? 12.080 3.174 -12.174 1.00 95.62 67 HIS A O 1
ATOM 492 N N . ARG A 1 68 ? 11.701 2.359 -14.209 1.00 95.50 68 ARG A N 1
ATOM 493 C CA . ARG A 1 68 ? 10.400 3.014 -14.366 1.00 95.50 68 ARG A CA 1
ATOM 494 C C . ARG A 1 68 ? 9.317 2.346 -13.508 1.00 95.50 68 ARG A C 1
ATOM 496 O O . ARG A 1 68 ? 8.508 3.034 -12.875 1.00 95.50 68 ARG A O 1
ATOM 503 N N . LEU A 1 69 ? 9.334 1.014 -13.444 1.00 97.06 69 LEU A N 1
ATOM 504 C CA . LEU A 1 69 ? 8.494 0.211 -12.558 1.00 97.06 69 LEU A CA 1
ATOM 505 C C . LEU A 1 69 ? 8.799 0.514 -11.091 1.00 97.06 69 LEU A C 1
ATOM 507 O O . LEU A 1 69 ? 7.862 0.649 -10.301 1.00 97.06 69 LEU A O 1
ATOM 511 N N . SER A 1 70 ? 10.075 0.691 -10.724 1.00 96.62 70 SER A N 1
ATOM 512 C CA . SER A 1 70 ? 10.462 0.947 -9.334 1.00 96.62 70 SER A CA 1
ATOM 513 C C . SER A 1 70 ? 9.839 2.223 -8.782 1.00 96.62 70 SER A C 1
ATOM 515 O O . SER A 1 70 ? 9.304 2.180 -7.683 1.00 96.62 70 SER A O 1
ATOM 517 N N . TYR A 1 71 ? 9.761 3.309 -9.554 1.00 96.25 71 TYR A N 1
ATOM 518 C CA . TYR A 1 71 ? 9.038 4.514 -9.122 1.00 96.25 71 TYR A CA 1
ATOM 519 C C . TYR A 1 71 ? 7.543 4.271 -8.866 1.00 96.25 71 TYR A C 1
ATOM 521 O O . TYR A 1 71 ? 6.961 4.819 -7.931 1.00 96.25 71 TYR A O 1
ATOM 529 N N . THR A 1 72 ? 6.895 3.444 -9.691 1.00 96.50 72 THR A N 1
ATOM 530 C CA . THR A 1 72 ? 5.483 3.086 -9.481 1.00 96.50 72 THR A CA 1
ATOM 531 C C . THR A 1 72 ? 5.309 2.259 -8.208 1.00 96.50 72 THR A C 1
ATOM 533 O O . THR A 1 72 ? 4.409 2.533 -7.413 1.00 96.50 72 THR A O 1
ATOM 536 N N . MET A 1 73 ? 6.192 1.282 -7.987 1.00 97.94 73 MET A N 1
ATOM 537 C CA . MET A 1 73 ? 6.182 0.455 -6.781 1.00 97.94 73 MET A CA 1
ATOM 538 C C . MET A 1 73 ? 6.518 1.266 -5.527 1.00 97.94 73 MET A C 1
ATOM 540 O O . MET A 1 73 ? 5.886 1.059 -4.500 1.00 97.94 73 MET A O 1
ATOM 544 N N . GLU A 1 74 ? 7.442 2.225 -5.595 1.00 97.81 74 GLU A N 1
ATOM 545 C CA . GLU A 1 74 ? 7.767 3.130 -4.486 1.00 97.81 74 GLU A CA 1
ATOM 546 C C . GLU A 1 74 ? 6.550 3.960 -4.061 1.00 97.81 74 GLU A C 1
ATOM 548 O O . GLU A 1 74 ? 6.224 4.005 -2.874 1.00 97.81 74 GLU A O 1
ATOM 553 N N . ASN A 1 75 ? 5.824 4.547 -5.019 1.00 97.62 75 ASN A N 1
ATOM 554 C CA . ASN A 1 75 ? 4.589 5.280 -4.730 1.00 97.62 75 ASN A CA 1
ATOM 555 C C . ASN A 1 75 ? 3.522 4.377 -4.093 1.00 97.62 75 ASN A C 1
ATOM 557 O O . ASN A 1 75 ? 2.858 4.776 -3.134 1.00 97.62 75 ASN A O 1
ATOM 561 N N . ALA A 1 76 ? 3.357 3.161 -4.619 1.00 98.31 76 ALA A N 1
ATOM 562 C CA . ALA A 1 76 ? 2.410 2.189 -4.089 1.00 98.31 76 ALA A CA 1
ATOM 563 C C . ALA A 1 76 ? 2.776 1.752 -2.662 1.00 98.31 76 ALA A C 1
ATOM 565 O O . ALA A 1 76 ? 1.940 1.814 -1.764 1.00 98.31 76 ALA A O 1
ATOM 566 N N . LEU A 1 77 ? 4.033 1.374 -2.423 1.00 98.56 77 LEU A N 1
ATOM 567 C CA . LEU A 1 77 ? 4.523 0.959 -1.108 1.00 98.56 77 LEU A CA 1
ATOM 568 C C . LEU A 1 77 ? 4.418 2.087 -0.080 1.00 98.56 77 LEU A C 1
ATOM 570 O O . LEU A 1 77 ? 4.046 1.827 1.061 1.00 98.56 77 LEU A O 1
ATOM 574 N N . ALA A 1 78 ? 4.688 3.334 -0.475 1.00 98.31 78 ALA A N 1
ATOM 575 C CA . ALA A 1 78 ? 4.516 4.489 0.400 1.00 98.31 78 ALA A CA 1
ATOM 576 C C . ALA A 1 78 ? 3.054 4.660 0.843 1.00 98.31 78 ALA A C 1
ATOM 578 O O . ALA A 1 78 ? 2.795 4.853 2.032 1.00 98.31 78 ALA A O 1
ATOM 579 N N . ARG A 1 79 ? 2.096 4.531 -0.088 1.00 98.31 79 ARG A N 1
ATOM 580 C CA . ARG A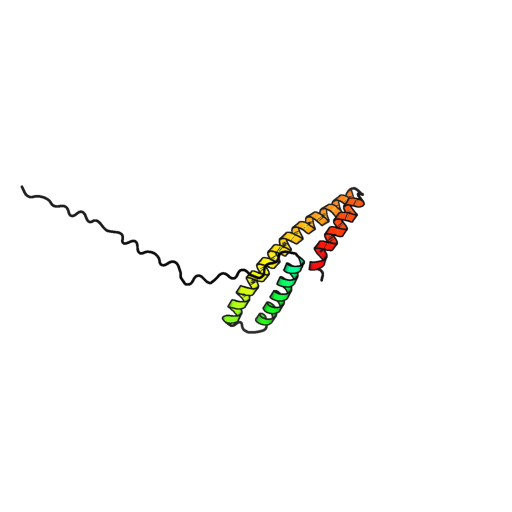 1 79 ? 0.661 4.582 0.228 1.00 98.31 79 ARG A CA 1
ATOM 581 C C . ARG A 1 79 ? 0.231 3.404 1.103 1.00 98.31 79 ARG A C 1
ATOM 583 O O . ARG A 1 79 ? -0.432 3.630 2.107 1.00 98.31 79 ARG A O 1
ATOM 590 N N . ILE A 1 80 ? 0.637 2.175 0.771 1.00 98.44 80 ILE A N 1
ATOM 591 C CA . ILE A 1 80 ? 0.326 0.976 1.572 1.00 98.44 80 ILE A CA 1
ATOM 592 C C . ILE A 1 80 ? 0.851 1.140 2.999 1.00 98.44 80 ILE A C 1
ATOM 594 O O . ILE A 1 80 ? 0.128 0.876 3.952 1.00 98.44 80 ILE A O 1
ATOM 598 N N . HIS A 1 81 ? 2.086 1.615 3.163 1.00 98.50 81 HIS A N 1
ATOM 599 C CA . HIS A 1 81 ? 2.673 1.859 4.477 1.00 98.50 81 HIS A CA 1
ATOM 600 C C . HIS A 1 81 ? 1.868 2.884 5.292 1.00 98.50 81 HIS A C 1
ATOM 602 O O . HIS A 1 81 ? 1.588 2.649 6.466 1.00 98.50 81 HIS A O 1
ATOM 608 N N . GLU A 1 82 ? 1.485 4.012 4.683 1.00 98.38 82 GLU A N 1
ATOM 609 C CA . GLU A 1 82 ? 0.656 5.031 5.340 1.00 98.38 82 GLU A CA 1
ATOM 610 C C . GLU A 1 82 ? -0.697 4.462 5.792 1.00 98.38 82 GLU A C 1
ATOM 612 O O . GLU A 1 82 ? -1.111 4.674 6.930 1.00 98.38 82 GLU A O 1
ATOM 617 N N . GLU A 1 83 ? -1.370 3.716 4.922 1.00 98.31 83 GLU A N 1
ATOM 618 C CA . GLU A 1 83 ? -2.696 3.157 5.187 1.00 98.31 83 GLU A CA 1
ATOM 619 C C . GLU A 1 83 ? -2.638 2.027 6.235 1.00 98.31 83 GLU A C 1
ATOM 621 O O . GLU A 1 83 ? -3.460 1.983 7.148 1.00 98.31 83 GLU A O 1
ATOM 626 N N . VAL A 1 84 ? -1.623 1.151 6.185 1.00 98.56 84 VAL A N 1
ATOM 627 C CA . VAL A 1 84 ? -1.395 0.118 7.215 1.00 98.56 84 VAL A CA 1
ATOM 628 C C . VAL A 1 84 ? -1.148 0.755 8.580 1.00 98.56 84 VAL A C 1
ATOM 630 O O . VAL A 1 84 ? -1.722 0.305 9.569 1.00 98.56 84 VAL A O 1
ATOM 633 N N . TYR A 1 85 ? -0.365 1.834 8.646 1.00 98.50 85 TYR A N 1
ATOM 634 C CA . TYR A 1 85 ? -0.154 2.567 9.895 1.00 98.50 85 TYR A CA 1
ATOM 635 C C . TYR A 1 85 ? -1.468 3.113 10.482 1.00 98.50 85 TYR A C 1
ATOM 637 O O . TYR A 1 85 ? -1.679 3.077 11.695 1.00 98.50 85 TYR A O 1
ATOM 645 N N . GLN A 1 86 ? -2.390 3.582 9.637 1.00 98.31 86 GLN A N 1
ATOM 646 C CA . GLN A 1 86 ? -3.719 4.004 10.090 1.00 98.31 86 GLN A CA 1
ATOM 647 C C . GLN A 1 86 ? -4.554 2.814 10.586 1.00 98.31 86 GLN A C 1
ATOM 649 O O . GLN A 1 86 ? -5.177 2.908 11.647 1.00 98.31 86 GLN A O 1
ATOM 654 N N . LEU A 1 87 ? -4.513 1.682 9.875 1.00 98.62 87 LEU A N 1
ATOM 655 C CA . LEU A 1 87 ? -5.200 0.448 10.267 1.00 98.62 87 LEU A CA 1
ATOM 656 C C . LEU A 1 87 ? -4.716 -0.103 11.610 1.00 98.62 87 LEU A C 1
ATOM 658 O O . LEU A 1 87 ? -5.539 -0.602 12.375 1.00 98.62 87 LEU A O 1
ATOM 662 N N . GLU A 1 88 ? -3.421 0.002 11.924 1.00 98.75 88 GLU A N 1
ATOM 663 C CA . GLU A 1 88 ? -2.885 -0.359 13.245 1.00 98.75 88 GLU A CA 1
ATOM 664 C C . GLU A 1 88 ? -3.580 0.437 14.357 1.00 98.75 88 GLU A C 1
ATOM 666 O O . GLU A 1 88 ? -4.043 -0.143 15.339 1.00 98.75 88 GLU A O 1
ATOM 671 N N . GLY A 1 89 ? -3.731 1.752 14.173 1.00 98.62 89 GLY A N 1
ATOM 672 C CA . GLY A 1 89 ? -4.458 2.607 15.110 1.00 98.62 89 GLY A CA 1
ATOM 673 C C . GLY A 1 89 ? -5.941 2.243 15.219 1.00 98.62 89 GLY A C 1
ATOM 674 O O . GLY A 1 89 ? -6.482 2.163 16.320 1.00 98.62 89 GLY A O 1
ATOM 675 N N . THR A 1 90 ? -6.609 1.968 14.095 1.00 98.81 90 THR A N 1
ATOM 676 C CA . THR A 1 90 ? -8.013 1.526 14.105 1.00 98.81 90 THR A CA 1
ATOM 677 C C . THR A 1 90 ? -8.184 0.182 14.816 1.00 98.81 90 THR A C 1
ATOM 679 O O . THR A 1 90 ? -9.133 0.006 15.581 1.00 98.81 90 THR A O 1
ATOM 682 N N . LEU A 1 91 ? -7.264 -0.763 14.620 1.00 98.88 91 LEU A N 1
ATOM 683 C CA . LEU A 1 91 ? -7.299 -2.054 15.303 1.00 98.88 91 LEU A CA 1
ATOM 684 C C . LEU A 1 91 ? -7.037 -1.912 16.808 1.00 98.88 91 LEU A C 1
ATOM 686 O O . LEU A 1 91 ? -7.669 -2.601 17.609 1.00 98.88 91 LEU A O 1
ATOM 690 N N . GLU A 1 92 ? -6.161 -0.992 17.206 1.00 98.88 92 GLU A N 1
ATOM 691 C CA . GLU A 1 92 ? -5.921 -0.686 18.617 1.00 98.88 92 GLU A CA 1
ATOM 692 C C . GLU A 1 92 ? -7.191 -0.162 19.307 1.00 98.88 92 GLU A C 1
ATOM 694 O O . GLU A 1 92 ? -7.509 -0.554 20.430 1.00 98.88 92 GLU A O 1
ATOM 699 N N . GLU A 1 93 ? -8.006 0.643 18.623 1.00 98.88 93 GLU A N 1
ATOM 700 C CA . GLU A 1 93 ? -9.300 1.081 19.158 1.00 98.88 93 GLU A CA 1
ATOM 701 C C . GLU A 1 93 ? -10.267 -0.092 19.401 1.00 98.88 93 GLU A C 1
ATOM 703 O O . GLU A 1 93 ? -11.022 -0.088 20.382 1.00 98.88 93 GLU A O 1
ATOM 708 N N . VAL A 1 94 ? -10.219 -1.130 18.558 1.00 98.88 94 VAL A N 1
ATOM 709 C CA . VAL A 1 94 ? -10.952 -2.386 18.786 1.00 98.88 94 VAL A CA 1
ATOM 710 C C . VAL A 1 94 ? -10.421 -3.096 20.028 1.00 98.88 94 VAL A C 1
ATOM 712 O O . VAL A 1 94 ? -11.214 -3.512 20.879 1.00 98.88 94 VAL A O 1
ATOM 715 N N . HIS A 1 95 ? -9.095 -3.214 20.152 1.00 98.88 95 HIS A N 1
ATOM 716 C CA . HIS A 1 95 ? -8.443 -3.829 21.306 1.00 98.88 95 HIS A CA 1
ATOM 717 C C . HIS A 1 95 ? -8.861 -3.135 22.609 1.00 98.88 95 HIS A C 1
ATOM 719 O O . HIS A 1 95 ? -9.473 -3.772 23.470 1.00 98.88 95 HIS A O 1
ATOM 725 N N . LEU A 1 96 ? -8.662 -1.822 22.714 1.00 98.88 96 LEU A N 1
ATOM 726 C CA . LEU A 1 96 ? -9.000 -1.037 23.901 1.00 98.88 96 LEU A CA 1
ATOM 727 C C . LEU A 1 96 ? -10.508 -1.029 24.199 1.00 98.88 96 LEU A C 1
ATOM 729 O O . LEU A 1 96 ? -10.921 -1.068 25.360 1.00 98.88 96 LEU A O 1
ATOM 733 N N . GLY A 1 97 ? -11.359 -0.992 23.167 1.00 98.88 97 GLY A N 1
ATOM 734 C CA . GLY A 1 97 ? -12.806 -1.134 23.335 1.00 98.88 97 GLY A CA 1
ATOM 735 C C . GLY A 1 97 ? -13.185 -2.481 23.953 1.00 98.88 97 GLY A C 1
ATOM 736 O O . GLY A 1 97 ? -14.047 -2.543 24.835 1.00 98.88 97 GLY A O 1
ATOM 737 N N . SER A 1 98 ? -12.508 -3.556 23.544 1.00 98.88 98 SER A N 1
ATOM 738 C CA . SER A 1 98 ? -12.749 -4.897 24.080 1.00 98.88 98 SER A CA 1
ATOM 739 C C . SER A 1 98 ? -12.357 -5.010 25.557 1.00 98.88 98 SER A C 1
ATOM 741 O O . SER A 1 98 ? -13.122 -5.577 26.339 1.00 98.88 98 SER A O 1
ATOM 743 N N . GLU A 1 99 ? -11.243 -4.392 25.965 1.00 98.81 99 GLU A N 1
ATOM 744 C CA . GLU A 1 99 ? -10.802 -4.338 27.366 1.00 98.81 99 GLU A CA 1
ATOM 745 C C . GLU A 1 99 ? -11.785 -3.564 28.255 1.00 98.81 99 GLU A C 1
ATOM 747 O O . GLU A 1 99 ? -12.041 -3.944 29.400 1.00 98.81 99 GLU A O 1
ATOM 752 N N . ALA A 1 100 ? -12.384 -2.503 27.712 1.00 98.75 100 ALA A N 1
ATOM 753 C CA . ALA A 1 100 ? -13.363 -1.669 28.402 1.00 98.75 100 ALA A CA 1
ATOM 754 C C . ALA A 1 100 ? -14.798 -2.236 28.387 1.00 98.75 100 ALA A C 1
ATOM 756 O O . ALA A 1 100 ? -15.699 -1.632 28.973 1.00 98.75 100 ALA A O 1
ATOM 757 N N . PHE A 1 101 ? -15.039 -3.373 27.720 1.00 98.50 101 PHE A N 1
ATOM 758 C CA . PHE A 1 101 ? -16.380 -3.898 27.415 1.00 98.50 101 PHE A CA 1
ATOM 759 C C . PHE A 1 101 ? -17.285 -2.910 26.641 1.00 98.50 101 PHE A C 1
ATOM 761 O O . PHE A 1 101 ? -18.520 -3.013 26.693 1.00 98.50 101 PHE A O 1
ATOM 768 N N . ASP A 1 102 ? -16.681 -1.985 25.890 1.00 98.81 102 ASP A N 1
ATOM 769 C CA . ASP A 1 102 ? -17.356 -1.002 25.045 1.00 98.81 102 ASP A CA 1
ATOM 770 C C . ASP A 1 102 ? -17.708 -1.619 23.683 1.00 98.81 102 ASP A C 1
ATOM 772 O O . ASP A 1 102 ? -16.900 -1.710 22.758 1.00 98.81 102 ASP A O 1
ATOM 776 N N . ARG A 1 103 ? -18.958 -2.071 23.566 1.00 98.81 103 ARG A N 1
ATOM 777 C CA . ARG A 1 103 ? -19.458 -2.778 22.377 1.00 98.81 103 ARG A CA 1
ATOM 778 C C . ARG A 1 103 ? -19.573 -1.882 21.151 1.00 98.81 103 ARG A C 1
ATOM 780 O O . ARG A 1 103 ? -19.477 -2.398 20.040 1.00 98.81 103 ARG A O 1
ATOM 787 N N . GLU A 1 104 ? -19.831 -0.593 21.339 1.00 98.81 104 GLU A N 1
ATOM 788 C CA . GLU A 1 104 ? -19.982 0.343 20.226 1.00 98.81 104 GLU A CA 1
ATOM 789 C C . GLU A 1 104 ? -18.612 0.665 19.638 1.00 98.81 104 GLU A C 1
ATOM 791 O O . GLU A 1 104 ? -18.425 0.504 18.433 1.00 98.81 104 GLU A O 1
ATOM 796 N N . ARG A 1 105 ? -17.621 0.975 20.488 1.00 98.69 105 ARG A N 1
ATOM 797 C CA . ARG A 1 105 ? -16.234 1.193 20.051 1.00 98.69 105 ARG A CA 1
ATOM 798 C C . ARG A 1 105 ? -15.666 -0.020 19.319 1.00 98.69 105 ARG A C 1
ATOM 800 O O . ARG A 1 105 ? -15.070 0.150 18.258 1.00 98.69 105 ARG A O 1
ATOM 807 N N . VAL A 1 106 ? -15.895 -1.230 19.840 1.00 98.94 106 VAL A N 1
ATOM 808 C CA . VAL A 1 106 ? -15.478 -2.481 19.179 1.00 98.94 106 VAL A CA 1
ATOM 809 C C . VAL A 1 106 ? -16.138 -2.635 17.812 1.00 98.94 106 VAL A C 1
ATOM 811 O O . VAL A 1 106 ? -15.455 -2.958 16.845 1.00 98.94 106 VAL A O 1
ATOM 814 N N . ARG A 1 107 ? -17.455 -2.414 17.716 1.00 98.88 107 ARG A N 1
ATOM 815 C CA . ARG A 1 107 ? -18.189 -2.591 16.459 1.00 98.88 107 ARG A CA 1
ATOM 816 C C . ARG A 1 107 ? -17.725 -1.598 15.399 1.00 98.88 107 ARG A C 1
ATOM 818 O O . ARG A 1 107 ? -17.336 -2.024 14.320 1.00 98.88 107 ARG A O 1
ATOM 825 N N . THR A 1 108 ? -17.743 -0.308 15.715 1.00 98.81 108 THR A N 1
ATOM 826 C CA . THR A 1 108 ? -17.466 0.753 14.741 1.00 98.81 108 THR A CA 1
ATOM 827 C C . THR A 1 108 ? -16.034 0.673 14.217 1.00 98.81 108 THR A C 1
ATOM 829 O O . THR A 1 108 ? -15.822 0.689 13.008 1.00 98.81 108 THR A O 1
ATOM 832 N N . ASN A 1 109 ? -15.044 0.524 15.104 1.00 98.88 109 ASN A N 1
ATOM 833 C CA . ASN A 1 109 ? -13.649 0.417 14.669 1.00 98.88 109 ASN A CA 1
ATOM 834 C C . ASN A 1 109 ? -13.354 -0.937 14.013 1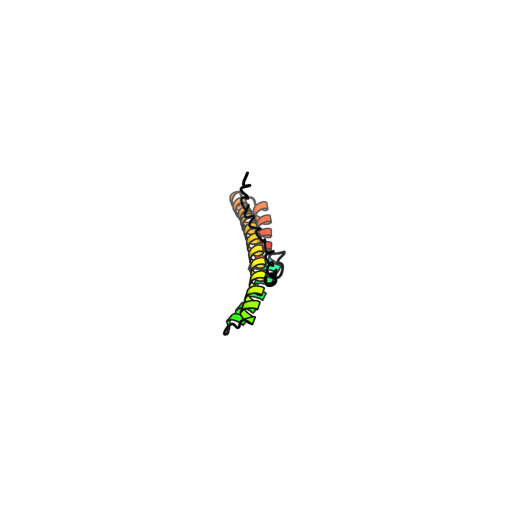.00 98.88 109 ASN A C 1
ATOM 836 O O . ASN A 1 109 ? -12.533 -1.005 13.108 1.00 98.88 109 ASN A O 1
ATOM 840 N N . GLY A 1 110 ? -14.044 -2.008 14.415 1.00 98.81 110 GLY A N 1
ATOM 841 C CA . GLY A 1 110 ? -13.898 -3.317 13.782 1.00 98.81 110 GLY A CA 1
ATOM 842 C C . GLY A 1 110 ? -14.393 -3.313 12.339 1.00 98.81 110 GLY A C 1
ATOM 843 O O . GLY A 1 110 ? -13.708 -3.825 11.460 1.00 98.81 110 GLY A O 1
ATOM 844 N N . GLU A 1 111 ? -15.549 -2.698 12.082 1.00 98.81 111 GLU A N 1
ATOM 845 C CA . GLU A 1 111 ? -16.084 -2.519 10.728 1.00 98.81 111 GLU A CA 1
ATOM 846 C C . GLU A 1 111 ? -15.133 -1.666 9.869 1.00 98.81 111 GLU A C 1
ATOM 848 O O . GLU A 1 111 ? -14.773 -2.089 8.772 1.00 98.81 111 GLU A O 1
ATOM 853 N N . ALA A 1 112 ? -14.635 -0.542 10.400 1.00 98.69 112 ALA A N 1
ATOM 854 C CA . ALA A 1 112 ? -13.680 0.321 9.698 1.00 98.69 112 ALA A CA 1
ATOM 855 C C . ALA A 1 112 ? -12.337 -0.374 9.400 1.00 98.69 112 ALA A C 1
ATOM 857 O O . ALA A 1 112 ? -11.805 -0.254 8.298 1.00 98.69 112 ALA A O 1
ATOM 858 N N . TYR A 1 113 ? -11.798 -1.135 10.359 1.00 98.69 113 TYR A N 1
ATOM 859 C CA . TYR A 1 113 ? -10.572 -1.909 10.163 1.00 98.69 113 TYR A CA 1
ATOM 860 C C . TYR A 1 113 ? -10.738 -2.948 9.052 1.00 98.69 113 TYR A C 1
ATOM 862 O O . TYR A 1 113 ? -9.874 -3.070 8.188 1.00 98.69 113 TYR A O 1
ATOM 870 N N . LEU A 1 114 ? -11.850 -3.691 9.058 1.00 98.56 114 LEU A N 1
ATOM 871 C CA . LEU A 1 114 ? -12.115 -4.710 8.044 1.00 98.56 114 LEU A CA 1
ATOM 872 C C . LEU A 1 114 ? -12.277 -4.095 6.651 1.00 98.56 114 LEU A C 1
ATOM 874 O O . LEU A 1 114 ? -11.754 -4.650 5.689 1.00 98.56 114 LEU A O 1
ATOM 878 N N . GLU A 1 115 ? -12.960 -2.954 6.543 1.00 98.19 115 GLU A N 1
ATOM 879 C CA . GLU A 1 115 ? -13.115 -2.233 5.278 1.00 98.19 115 GLU A CA 1
ATOM 880 C C . GLU A 1 115 ? -11.765 -1.773 4.715 1.00 98.19 115 GLU A C 1
ATOM 882 O O . GLU A 1 115 ? -11.464 -2.042 3.554 1.00 98.19 115 GLU A O 1
ATOM 887 N N . GLY A 1 116 ? -10.922 -1.136 5.532 1.00 97.62 116 GLY A N 1
ATOM 888 C CA . GLY A 1 116 ? -9.621 -0.657 5.065 1.00 97.62 116 GLY A CA 1
ATOM 889 C C . GLY A 1 116 ? -8.586 -1.771 4.850 1.00 97.62 116 GLY A C 1
ATOM 890 O O . GLY A 1 116 ? -7.685 -1.608 4.031 1.00 97.62 116 GLY A O 1
ATOM 891 N N . MET A 1 117 ? -8.720 -2.913 5.535 1.00 98.00 117 MET A N 1
ATOM 892 C CA . MET A 1 117 ? -7.864 -4.090 5.335 1.00 98.00 117 MET A CA 1
ATOM 893 C C . MET A 1 117 ? -8.232 -4.881 4.072 1.00 98.00 117 MET A C 1
ATOM 895 O O . MET A 1 117 ? -7.359 -5.527 3.495 1.00 98.00 117 MET A O 1
ATOM 899 N N . ALA A 1 118 ? -9.494 -4.837 3.629 1.00 98.06 118 ALA A N 1
ATOM 900 C CA . ALA A 1 118 ? -9.986 -5.646 2.511 1.00 98.06 118 ALA A CA 1
ATOM 901 C C . ALA A 1 118 ? -9.094 -5.598 1.251 1.00 98.06 118 ALA A C 1
ATOM 903 O O . ALA A 1 118 ? -8.747 -6.670 0.761 1.00 98.06 118 ALA A O 1
ATOM 904 N N . PRO A 1 119 ? -8.603 -4.430 0.782 1.00 97.56 119 PRO A N 1
ATOM 905 C CA . PRO A 1 119 ? -7.776 -4.377 -0.422 1.00 97.56 119 PRO A CA 1
ATOM 906 C C . PRO A 1 119 ? -6.430 -5.113 -0.324 1.00 97.56 119 PRO A C 1
ATOM 908 O O . PRO A 1 119 ? -5.821 -5.354 -1.355 1.00 97.56 119 PRO A O 1
ATOM 911 N N . LEU A 1 120 ? -5.930 -5.434 0.877 1.00 96.12 120 LEU A N 1
ATOM 912 C CA . LEU A 1 120 ? -4.685 -6.196 1.064 1.00 96.12 120 LEU A CA 1
ATOM 913 C C . LEU A 1 120 ? -4.894 -7.717 1.055 1.00 96.12 120 LEU A C 1
ATOM 915 O O . LEU A 1 120 ? -3.915 -8.464 1.084 1.00 96.12 120 LEU A O 1
ATOM 919 N N . LEU A 1 121 ? -6.146 -8.174 1.105 1.00 94.25 121 LEU A N 1
ATOM 920 C CA . LEU A 1 121 ? -6.506 -9.586 1.255 1.00 94.25 121 LEU A CA 1
ATOM 921 C C . LEU A 1 121 ? -7.105 -10.204 -0.015 1.00 94.25 121 LEU A C 1
ATOM 923 O O . LEU A 1 121 ? -7.317 -11.419 -0.033 1.00 94.25 121 LEU A O 1
ATOM 927 N N . ASP A 1 122 ? -7.377 -9.380 -1.024 1.00 78.69 122 ASP A N 1
ATOM 928 C CA . ASP A 1 122 ? -7.887 -9.777 -2.340 1.00 78.69 122 ASP A CA 1
ATOM 929 C C . ASP A 1 122 ? -6.746 -10.157 -3.301 1.00 78.69 122 ASP A C 1
ATOM 931 O O . ASP A 1 122 ? -6.925 -11.143 -4.056 1.00 78.69 122 ASP A O 1
#

Sequence (122 aa):
MIQRLLPLLLAGLLSTPALADENQPEHFSGKPAGTMSEAVANASEANQELAELLDGELSDADMAEVHRLSYTMENALARIHEEVYQLEGTLEEVHLGSEAFDRERVRTNGEAYLEGMAPLLD

Organism: NCBI:txid447425

Secondary structure (DSSP, 8-state):
---------------PPP---TT-----------SHHHHHHHHHHHHHHHHHHTTSPPPHHHHHHHHHHHHHHHHHHHHHHHHHHHHHHHHHHHHHHHHTT-HHHHHHHHHHHHHHHGGGT-